Protein AF-A0A2T2UGH1-F1 (afdb_monomer_lite)

Foldseek 3Di:
DDDDPPPDDPPDPDPDPDPDPDPWPKAWDALVLLPDDDDLVSLCVRVSLVVLLVVQVPDPQKAKEKEFQDDPVRVVSSVVVLVSVVVVVQDSQRYYYDYDDDPRIIIITIGHDHHD

Radius of gyration: 22.43 Å; chains: 1; bounding box: 28×70×66 Å

Sequence (116 aa):
MARSRIGALAAALVLALAPAPAAASQWRVDEAAWAQPRSGAAVLGIDAVAEAVTAWSRATGALLVIRYPGGAAGSLRAAELQDWLVALGVPSRRIERVPGGVAGGLGLDVRDGEPL

Structure (mmCIF, N/CA/C/O backbone):
data_AF-A0A2T2UGH1-F1
#
_entry.id   AF-A0A2T2UGH1-F1
#
loop_
_atom_site.group_PDB
_atom_site.id
_atom_site.type_symbol
_atom_site.label_atom_id
_atom_site.label_alt_id
_atom_site.label_comp_id
_atom_site.label_asym_id
_atom_site.label_entity_id
_atom_site.label_seq_id
_atom_site.pdbx_PDB_ins_code
_atom_site.Cartn_x
_atom_site.Cartn_y
_atom_site.Cartn_z
_atom_site.occupancy
_atom_site.B_iso_or_equiv
_atom_site.auth_seq_id
_atom_site.auth_comp_id
_atom_site.auth_asym_id
_atom_site.auth_atom_id
_atom_site.pdbx_PDB_model_num
ATOM 1 N N . MET A 1 1 ? -4.297 53.573 50.564 1.00 47.72 1 MET A N 1
ATOM 2 C CA . MET A 1 1 ? -4.573 53.236 49.151 1.00 47.72 1 MET A CA 1
ATOM 3 C C . MET A 1 1 ? -3.250 53.047 48.420 1.00 47.72 1 MET A C 1
ATOM 5 O O . MET A 1 1 ? -2.534 54.025 48.306 1.00 47.72 1 MET A O 1
ATOM 9 N N . ALA A 1 2 ? -2.923 51.836 47.961 1.00 43.84 2 ALA A N 1
ATOM 10 C CA . ALA A 1 2 ? -2.063 51.561 46.795 1.00 43.84 2 ALA A CA 1
ATOM 11 C C . ALA A 1 2 ? -1.997 50.036 46.609 1.00 43.84 2 ALA A C 1
ATOM 13 O O . ALA A 1 2 ? -1.612 49.306 47.514 1.00 43.84 2 ALA A O 1
ATOM 14 N N . ARG A 1 3 ? -2.507 49.581 45.467 1.00 49.69 3 ARG A N 1
ATOM 15 C CA . ARG A 1 3 ? -2.947 48.218 45.153 1.00 49.69 3 ARG A CA 1
ATOM 16 C C . ARG A 1 3 ? -1.785 47.265 44.845 1.00 49.69 3 ARG A C 1
ATOM 18 O O . ARG A 1 3 ? -0.826 47.646 44.178 1.00 49.69 3 ARG A O 1
ATOM 25 N N . SER A 1 4 ? -1.945 46.017 45.283 1.00 49.06 4 SER A N 1
ATOM 26 C CA . SER A 1 4 ? -1.106 44.852 44.997 1.00 49.06 4 SER A CA 1
ATOM 27 C C . SER A 1 4 ? -0.790 44.698 43.506 1.00 49.06 4 SER A C 1
ATOM 29 O O . SER A 1 4 ? -1.695 44.654 42.676 1.00 49.06 4 SER A O 1
ATOM 31 N N . ARG A 1 5 ? 0.497 44.552 43.169 1.00 58.91 5 ARG A N 1
ATOM 32 C CA . ARG A 1 5 ? 0.978 44.138 41.841 1.00 58.91 5 ARG A CA 1
ATOM 33 C C . ARG A 1 5 ? 1.229 42.628 41.842 1.00 58.91 5 ARG A C 1
ATOM 35 O O . ARG A 1 5 ? 2.363 42.181 41.753 1.00 58.91 5 ARG A O 1
ATOM 42 N N . ILE A 1 6 ? 0.166 41.846 42.006 1.00 55.78 6 ILE A N 1
ATOM 43 C CA . ILE A 1 6 ? 0.191 40.390 41.818 1.00 55.78 6 ILE A CA 1
ATOM 44 C C . ILE A 1 6 ? -0.760 40.113 40.661 1.00 55.78 6 ILE A C 1
ATOM 46 O O . ILE A 1 6 ? -1.967 40.039 40.848 1.00 55.78 6 ILE A O 1
ATOM 50 N N . GLY A 1 7 ? -0.235 40.077 39.441 1.00 50.03 7 GLY A N 1
ATOM 51 C CA . GLY A 1 7 ? -1.083 39.904 38.265 1.00 50.03 7 GLY A CA 1
ATOM 52 C C . GLY A 1 7 ? -0.328 40.074 36.961 1.00 50.03 7 GLY A C 1
ATOM 53 O O . GLY A 1 7 ? -0.723 40.893 36.145 1.00 50.03 7 GLY A O 1
ATOM 54 N N . ALA A 1 8 ? 0.791 39.371 36.778 1.00 48.78 8 ALA A N 1
ATOM 55 C CA . ALA A 1 8 ? 1.467 39.359 35.477 1.00 48.78 8 ALA A CA 1
ATOM 56 C C . ALA A 1 8 ? 2.314 38.100 35.211 1.00 48.78 8 ALA A C 1
ATOM 58 O O . ALA A 1 8 ? 3.234 38.160 34.407 1.00 48.78 8 ALA A O 1
ATOM 59 N N . LEU A 1 9 ? 2.049 36.964 35.873 1.00 47.94 9 LEU A N 1
ATOM 60 C CA . LEU A 1 9 ? 2.866 35.746 35.691 1.00 47.94 9 LEU A CA 1
ATOM 61 C C . LEU A 1 9 ? 2.077 34.463 35.387 1.00 47.94 9 LEU A C 1
ATOM 63 O O . LEU A 1 9 ? 2.678 33.404 35.280 1.00 47.94 9 LEU A O 1
ATOM 67 N N . ALA A 1 10 ? 0.757 34.536 35.193 1.00 47.25 10 ALA A N 1
ATOM 68 C CA . ALA A 1 10 ? -0.076 33.344 34.979 1.00 47.25 10 ALA A CA 1
ATOM 69 C C . ALA A 1 10 ? -0.609 33.168 33.541 1.00 47.25 10 ALA A C 1
ATOM 71 O O . ALA A 1 10 ? -1.412 32.275 33.304 1.00 47.25 10 ALA A O 1
ATOM 72 N N . ALA A 1 11 ? -0.196 34.000 32.578 1.00 47.34 11 ALA A N 1
ATOM 73 C CA . ALA A 1 11 ? -0.834 34.054 31.253 1.00 47.34 11 ALA A CA 1
ATOM 74 C C . ALA A 1 11 ? 0.060 33.623 30.072 1.00 47.34 11 ALA A C 1
ATOM 76 O O . ALA A 1 11 ? -0.271 33.927 28.931 1.00 47.34 11 ALA A O 1
ATOM 77 N N . ALA A 1 12 ? 1.184 32.937 30.311 1.00 49.19 12 ALA A N 1
ATOM 78 C CA . ALA A 1 12 ? 2.148 32.614 29.246 1.00 49.19 12 ALA A CA 1
ATOM 79 C C . ALA A 1 12 ? 2.454 31.114 29.055 1.00 49.19 12 ALA A C 1
ATOM 81 O O . ALA A 1 12 ? 3.370 30.787 28.309 1.00 49.19 12 ALA A O 1
ATOM 82 N N . LEU A 1 13 ? 1.713 30.193 29.685 1.00 53.34 13 LEU A N 1
ATOM 83 C CA . LEU A 1 13 ? 2.029 28.755 29.624 1.00 53.34 13 LEU A CA 1
ATOM 84 C C . LEU A 1 13 ? 0.827 27.871 29.257 1.00 53.34 13 LEU A C 1
ATOM 86 O O . LEU A 1 13 ? 0.552 26.881 29.924 1.00 53.34 13 LEU A O 1
ATOM 90 N N . VAL A 1 14 ? 0.079 28.235 28.211 1.00 57.19 14 VAL A N 1
ATOM 91 C CA . VAL A 1 14 ? -0.985 27.365 27.651 1.00 57.19 14 VAL A CA 1
ATOM 92 C C . VAL A 1 14 ? -0.861 27.206 26.126 1.00 57.19 14 VAL A C 1
ATOM 94 O O . VAL A 1 14 ? -1.722 26.618 25.482 1.00 57.19 14 VAL A O 1
ATOM 97 N N . LEU A 1 15 ? 0.225 27.678 25.505 1.00 57.62 15 LEU A N 1
ATOM 98 C CA . LEU A 1 15 ? 0.387 27.556 24.057 1.00 57.62 15 LEU A CA 1
ATOM 99 C C . LEU A 1 15 ? 1.262 26.353 23.684 1.00 57.62 15 LEU A C 1
ATOM 101 O O . LEU A 1 15 ? 2.426 26.292 24.066 1.00 57.62 15 LEU A O 1
ATOM 105 N N . ALA A 1 16 ? 0.679 25.476 22.863 1.00 57.06 16 ALA A N 1
ATOM 106 C CA . ALA A 1 16 ? 1.301 24.389 22.101 1.00 57.06 16 ALA A CA 1
ATOM 107 C C . ALA A 1 16 ? 1.407 23.008 22.774 1.00 57.06 16 ALA A C 1
ATOM 109 O O . ALA A 1 16 ? 2.477 22.410 22.824 1.00 57.06 16 ALA A O 1
ATOM 110 N N . LEU A 1 17 ? 0.263 22.419 23.136 1.00 58.53 17 LEU A N 1
ATOM 111 C CA . LEU A 1 17 ? 0.103 20.968 22.981 1.00 58.53 17 LEU A CA 1
ATOM 112 C C . LEU A 1 17 ? -0.635 20.693 21.661 1.00 58.53 17 LEU A C 1
ATOM 114 O O . LEU A 1 17 ? -1.794 20.290 21.648 1.00 58.53 17 LEU A O 1
ATOM 118 N N . ALA A 1 18 ? 0.012 21.007 20.535 1.00 64.81 18 ALA A N 1
ATOM 119 C CA . ALA A 1 18 ? -0.479 20.559 19.236 1.00 64.81 18 ALA A CA 1
ATOM 120 C C . ALA A 1 18 ? -0.203 19.049 19.125 1.00 64.81 18 ALA A C 1
ATOM 122 O O . ALA A 1 18 ? 0.932 18.638 19.385 1.00 64.81 18 ALA A O 1
ATOM 123 N N . PRO A 1 19 ? -1.194 18.210 18.774 1.00 58.25 19 PRO A N 1
ATOM 124 C CA . PRO A 1 19 ? -0.934 16.803 18.517 1.00 58.25 19 PRO A CA 1
ATOM 125 C C . PRO A 1 19 ? 0.068 16.704 17.365 1.00 58.25 19 PRO A C 1
ATOM 127 O O . PRO A 1 19 ? -0.150 17.267 16.290 1.00 58.25 19 PRO A O 1
ATOM 130 N N . ALA A 1 20 ? 1.191 16.024 17.603 1.00 62.41 20 ALA A N 1
ATOM 131 C CA . ALA A 1 20 ? 2.121 15.689 16.537 1.00 62.41 20 ALA A CA 1
ATOM 132 C C . ALA A 1 20 ? 1.358 14.874 15.478 1.00 62.41 20 ALA A C 1
ATOM 134 O O . ALA A 1 20 ? 0.570 14.001 15.859 1.00 62.41 20 ALA A O 1
ATOM 135 N N . PRO A 1 21 ? 1.547 15.139 14.171 1.00 58.84 21 PRO A N 1
ATOM 136 C CA . PRO A 1 21 ? 0.955 14.293 13.149 1.00 58.84 21 PRO A CA 1
ATOM 137 C C . PRO A 1 21 ? 1.428 12.865 13.411 1.00 58.84 21 PRO A C 1
ATOM 139 O O . PRO A 1 21 ? 2.633 12.623 13.519 1.00 58.84 21 PRO A O 1
ATOM 142 N N . ALA A 1 22 ? 0.481 11.939 13.575 1.00 61.94 22 ALA A N 1
ATOM 143 C CA . ALA A 1 22 ? 0.794 10.526 13.691 1.00 61.94 22 ALA A CA 1
ATOM 144 C C . ALA A 1 22 ? 1.671 10.162 12.493 1.00 61.94 22 ALA A C 1
ATOM 146 O O . ALA A 1 22 ? 1.272 10.363 11.343 1.00 61.94 22 ALA A O 1
ATOM 147 N N . ALA A 1 23 ? 2.900 9.727 12.768 1.00 58.50 23 ALA A N 1
ATOM 148 C CA . ALA A 1 23 ? 3.832 9.324 11.736 1.00 58.50 23 ALA A CA 1
ATOM 149 C C . ALA A 1 23 ? 3.197 8.149 10.988 1.00 58.50 23 ALA A C 1
ATOM 151 O O . ALA A 1 23 ? 3.168 7.026 11.492 1.00 58.50 23 ALA A O 1
ATOM 152 N N . ALA A 1 24 ? 2.629 8.433 9.815 1.00 60.41 24 ALA A N 1
ATOM 153 C CA . ALA A 1 24 ? 2.141 7.404 8.919 1.00 60.41 24 ALA A CA 1
ATOM 154 C C . ALA A 1 24 ? 3.320 6.472 8.650 1.00 60.41 24 ALA A C 1
ATOM 156 O O . ALA A 1 24 ? 4.376 6.909 8.188 1.00 60.41 24 ALA A O 1
ATOM 157 N N . SER A 1 25 ? 3.174 5.211 9.042 1.00 64.50 25 SER A N 1
ATOM 158 C CA . SER A 1 25 ? 4.180 4.197 8.770 1.00 64.50 25 SER A CA 1
ATOM 159 C C . SER A 1 25 ? 4.236 4.025 7.255 1.00 64.50 25 SER A C 1
ATOM 161 O O . SER A 1 25 ? 3.249 3.622 6.649 1.00 64.50 25 SER A O 1
ATOM 163 N N . GLN A 1 26 ? 5.351 4.433 6.651 1.00 73.31 26 GLN A N 1
ATOM 164 C CA . GLN A 1 26 ? 5.539 4.407 5.205 1.00 73.31 26 GLN A CA 1
ATOM 165 C C . GLN A 1 26 ? 6.397 3.206 4.838 1.00 73.31 26 GLN A C 1
ATOM 167 O O . GLN A 1 26 ? 7.603 3.196 5.091 1.00 73.31 26 GLN A O 1
ATOM 172 N N . TRP A 1 27 ? 5.777 2.219 4.200 1.00 84.75 27 TRP A N 1
ATOM 173 C CA . TRP A 1 27 ? 6.480 1.056 3.669 1.00 84.75 27 TRP A CA 1
ATOM 174 C C . TRP A 1 27 ? 6.637 1.161 2.152 1.00 84.75 27 TRP A C 1
ATOM 176 O O . TRP A 1 27 ? 5.747 1.662 1.458 1.00 84.75 27 TRP A O 1
ATOM 186 N N . ARG A 1 28 ? 7.775 0.690 1.627 1.00 83.81 28 ARG A N 1
ATOM 187 C CA . ARG A 1 28 ? 8.129 0.755 0.200 1.00 83.81 28 ARG A CA 1
ATOM 188 C C . ARG A 1 28 ? 8.310 -0.646 -0.376 1.00 83.81 28 ARG A C 1
ATOM 190 O O . ARG A 1 28 ? 9.003 -1.468 0.211 1.00 83.81 28 ARG A O 1
ATOM 197 N N . VAL A 1 29 ? 7.741 -0.870 -1.560 1.00 75.94 29 VAL A N 1
ATOM 198 C CA . VAL A 1 29 ? 8.018 -2.047 -2.395 1.00 75.94 29 VAL A CA 1
ATOM 199 C C . VAL A 1 29 ? 8.869 -1.631 -3.592 1.00 75.94 29 VAL A C 1
ATOM 201 O O . VAL A 1 29 ? 8.445 -0.786 -4.387 1.00 75.94 29 VAL A O 1
ATOM 204 N N . ASP A 1 30 ? 10.053 -2.230 -3.717 1.00 80.56 30 ASP A N 1
ATOM 205 C CA . ASP A 1 30 ? 10.999 -1.943 -4.797 1.00 80.56 30 ASP A CA 1
ATOM 206 C C . ASP A 1 30 ? 10.614 -2.622 -6.122 1.00 80.56 30 ASP A C 1
ATOM 208 O O . ASP A 1 30 ? 10.033 -3.709 -6.158 1.00 80.56 30 ASP A O 1
ATOM 212 N N . GLU A 1 31 ? 11.000 -2.006 -7.240 1.00 70.25 31 GLU A N 1
ATOM 213 C CA . GLU A 1 31 ? 10.673 -2.469 -8.597 1.00 70.25 31 GLU A CA 1
ATOM 214 C C . GLU A 1 31 ? 11.214 -3.870 -8.914 1.00 70.25 31 GLU A C 1
ATOM 216 O O . GLU A 1 31 ? 10.524 -4.681 -9.532 1.00 70.25 31 GLU A O 1
ATOM 221 N N . ALA A 1 32 ? 12.420 -4.187 -8.442 1.00 69.69 32 ALA A N 1
ATOM 222 C CA . ALA A 1 32 ? 13.021 -5.506 -8.628 1.00 69.69 32 ALA A CA 1
ATOM 223 C C . ALA A 1 32 ? 12.270 -6.602 -7.852 1.00 69.69 32 ALA A C 1
ATOM 225 O O . ALA A 1 32 ? 12.091 -7.705 -8.370 1.00 69.69 32 ALA A O 1
ATOM 226 N N . ALA A 1 33 ? 11.791 -6.287 -6.643 1.00 64.75 33 ALA A N 1
ATOM 227 C CA . ALA A 1 33 ? 10.952 -7.191 -5.857 1.00 64.75 33 ALA A CA 1
ATOM 228 C C . ALA A 1 33 ? 9.586 -7.392 -6.531 1.00 64.75 33 ALA A C 1
ATOM 230 O O . ALA A 1 33 ? 9.048 -8.497 -6.553 1.00 64.75 33 ALA A O 1
ATOM 231 N N . TRP A 1 34 ? 9.057 -6.337 -7.155 1.00 66.31 34 TRP A N 1
ATOM 232 C CA . TRP A 1 34 ? 7.822 -6.413 -7.920 1.00 66.31 34 TRP A CA 1
ATOM 233 C C . TRP A 1 34 ? 7.961 -7.277 -9.181 1.00 66.31 34 TRP A C 1
ATOM 235 O O . TRP A 1 34 ? 7.063 -8.044 -9.486 1.00 66.31 34 TRP A O 1
ATOM 245 N N . ALA A 1 35 ? 9.063 -7.235 -9.926 1.00 67.00 35 ALA A N 1
ATOM 246 C CA . ALA A 1 35 ? 9.167 -7.877 -11.246 1.00 67.00 35 ALA A CA 1
ATOM 247 C C . ALA A 1 35 ? 9.117 -9.429 -11.275 1.00 67.00 35 ALA A C 1
ATOM 249 O O . ALA A 1 35 ? 9.155 -10.012 -12.359 1.00 67.00 35 ALA A O 1
ATOM 250 N N . GLN A 1 36 ? 9.025 -10.119 -10.132 1.00 61.75 36 GLN A N 1
ATOM 251 C CA . GLN A 1 36 ? 9.036 -11.588 -10.077 1.00 61.75 36 GLN A CA 1
ATOM 252 C C . GLN A 1 36 ? 7.651 -12.233 -10.314 1.00 61.75 36 GLN A C 1
ATOM 254 O O . GLN A 1 36 ? 6.627 -11.593 -10.055 1.00 61.75 36 GLN A O 1
ATOM 259 N N . PRO 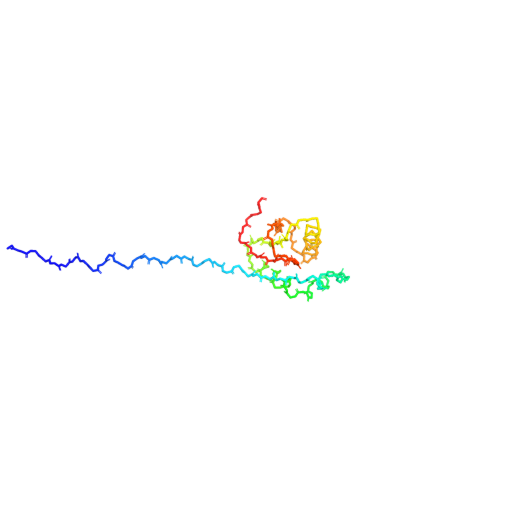A 1 37 ? 7.582 -13.503 -10.778 1.00 49.12 37 PRO A N 1
ATOM 260 C CA . PRO A 1 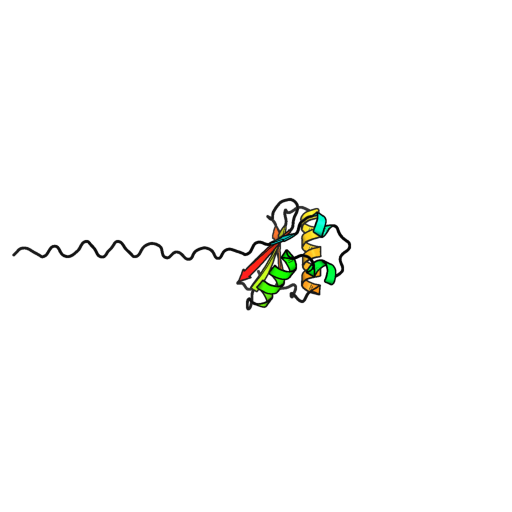37 ? 6.334 -14.267 -10.862 1.00 49.12 37 PRO A CA 1
ATOM 261 C C . PRO A 1 37 ? 5.711 -14.437 -9.469 1.00 49.12 37 PRO A C 1
ATOM 263 O O . PRO A 1 37 ? 6.318 -15.028 -8.577 1.00 49.12 37 PRO A O 1
ATOM 266 N N . ARG A 1 38 ? 4.505 -13.902 -9.262 1.00 62.97 38 ARG A N 1
ATOM 267 C CA . ARG A 1 38 ? 3.866 -13.802 -7.942 1.00 62.97 38 ARG A CA 1
ATOM 268 C C . ARG A 1 38 ? 2.778 -14.865 -7.768 1.00 62.97 38 ARG A C 1
ATOM 270 O O . ARG A 1 38 ? 1.826 -14.921 -8.538 1.00 62.97 38 ARG A O 1
ATOM 277 N N . SER A 1 39 ? 2.909 -15.696 -6.736 1.00 62.59 39 SER A N 1
ATOM 278 C CA . SER A 1 39 ? 1.770 -16.317 -6.047 1.00 62.59 39 SER A CA 1
ATOM 279 C C . SER A 1 39 ? 1.412 -15.447 -4.834 1.00 62.59 39 SER A C 1
ATOM 281 O O . SER A 1 39 ? 2.247 -14.660 -4.386 1.00 62.59 39 SER A O 1
ATOM 283 N N . GLY A 1 40 ? 0.217 -15.593 -4.250 1.00 56.88 40 GLY A N 1
ATOM 284 C CA . GLY A 1 40 ? -0.147 -14.827 -3.043 1.00 56.88 40 GLY A CA 1
ATOM 285 C C . GLY A 1 40 ? 0.86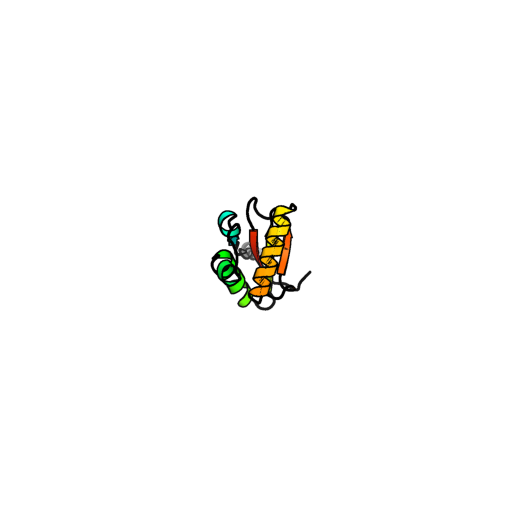4 -14.994 -1.895 1.00 56.88 40 GLY A C 1
ATOM 286 O O . GLY A 1 40 ? 1.157 -14.041 -1.179 1.00 56.88 40 GLY A O 1
ATOM 287 N N . ALA A 1 41 ? 1.488 -16.174 -1.791 1.00 58.25 41 ALA A N 1
ATOM 288 C CA . ALA A 1 41 ? 2.557 -16.453 -0.832 1.00 58.25 41 ALA A CA 1
ATOM 289 C C . ALA A 1 41 ? 3.853 -15.669 -1.119 1.00 58.25 41 ALA A C 1
ATOM 291 O O . ALA A 1 41 ? 4.517 -15.230 -0.186 1.00 58.25 41 ALA A O 1
ATOM 292 N N . ALA A 1 42 ? 4.200 -15.450 -2.392 1.00 65.06 42 ALA A N 1
ATOM 293 C CA . ALA A 1 42 ? 5.373 -14.660 -2.768 1.00 65.06 42 ALA A CA 1
ATOM 294 C C . ALA A 1 42 ? 5.204 -13.169 -2.423 1.00 65.06 42 ALA A C 1
ATOM 296 O O . ALA A 1 42 ? 6.176 -12.501 -2.088 1.00 65.06 42 ALA A O 1
ATOM 297 N N . VAL A 1 43 ? 3.969 -12.656 -2.456 1.00 64.75 43 VAL A N 1
ATOM 298 C CA . VAL A 1 43 ? 3.670 -11.250 -2.133 1.00 64.75 43 VAL A CA 1
ATOM 299 C C . VAL A 1 43 ? 3.712 -10.980 -0.626 1.00 64.75 43 VAL A C 1
ATOM 301 O O . VAL A 1 43 ? 4.162 -9.912 -0.224 1.00 64.75 43 VAL A O 1
ATOM 304 N N . LEU A 1 44 ? 3.336 -11.951 0.218 1.00 61.44 44 LEU A N 1
ATOM 305 C CA . LEU A 1 44 ? 3.567 -11.863 1.670 1.00 61.44 44 LEU A CA 1
ATOM 306 C C . LEU A 1 44 ? 5.050 -11.865 2.049 1.00 61.44 44 LEU A C 1
ATOM 308 O O . LEU A 1 44 ? 5.396 -11.361 3.110 1.00 61.44 44 LEU A O 1
ATOM 312 N N . GLY A 1 45 ? 5.918 -12.415 1.197 1.00 69.88 45 GLY A N 1
ATOM 313 C CA . GLY A 1 45 ? 7.369 -12.372 1.393 1.00 69.88 45 GLY A CA 1
ATOM 314 C C . GLY A 1 45 ? 7.981 -10.980 1.208 1.00 69.88 45 GLY A C 1
ATOM 315 O O . GLY A 1 45 ? 9.183 -10.822 1.386 1.00 69.88 45 GLY A O 1
ATOM 316 N N . ILE A 1 46 ? 7.181 -9.978 0.831 1.00 83.56 46 ILE A N 1
ATOM 317 C CA . ILE A 1 46 ? 7.598 -8.581 0.771 1.00 83.56 46 ILE A CA 1
ATOM 318 C C . ILE A 1 46 ? 7.307 -7.948 2.136 1.00 83.56 46 ILE A C 1
ATOM 320 O O . ILE A 1 46 ? 6.142 -7.710 2.461 1.00 83.56 46 ILE A O 1
ATOM 324 N N . ASP A 1 47 ? 8.353 -7.626 2.903 1.00 87.12 47 ASP A N 1
ATOM 325 C CA . ASP A 1 47 ? 8.247 -7.104 4.279 1.00 87.12 47 ASP A CA 1
ATOM 326 C C . ASP A 1 47 ? 7.259 -5.932 4.394 1.00 87.12 47 ASP A C 1
ATOM 328 O O . ASP A 1 47 ? 6.369 -5.929 5.243 1.00 87.12 47 ASP A O 1
ATOM 332 N N . ALA A 1 48 ? 7.324 -4.989 3.450 1.00 88.12 48 ALA A N 1
ATOM 333 C CA . ALA A 1 48 ? 6.417 -3.845 3.376 1.00 88.12 48 ALA A CA 1
ATOM 334 C C . ALA A 1 48 ? 4.927 -4.232 3.310 1.00 88.12 48 ALA A C 1
ATOM 336 O O . ALA A 1 48 ? 4.080 -3.553 3.891 1.00 88.12 48 ALA A O 1
ATOM 337 N N . VAL A 1 49 ? 4.593 -5.315 2.604 1.00 91.00 49 VAL A N 1
ATOM 338 C CA . VAL A 1 49 ? 3.213 -5.805 2.487 1.00 91.00 49 VAL A CA 1
ATOM 339 C C . VAL A 1 49 ? 2.786 -6.483 3.785 1.00 91.00 49 VAL A C 1
ATOM 341 O O . VAL A 1 49 ? 1.698 -6.202 4.289 1.00 91.00 49 VAL A O 1
ATOM 344 N N . ALA A 1 50 ? 3.637 -7.345 4.346 1.00 90.19 50 ALA A N 1
ATOM 345 C CA . ALA A 1 50 ? 3.346 -8.052 5.591 1.00 90.19 50 ALA A CA 1
ATOM 346 C C . ALA A 1 50 ? 3.128 -7.081 6.764 1.00 90.19 50 ALA A C 1
ATOM 348 O O . ALA A 1 50 ? 2.174 -7.235 7.536 1.00 90.19 50 ALA A O 1
ATOM 349 N N . GLU A 1 51 ? 3.968 -6.050 6.872 1.00 93.12 51 GLU A N 1
ATOM 350 C CA . GLU A 1 51 ? 3.856 -5.019 7.902 1.00 93.12 51 GLU A CA 1
ATOM 351 C C . GLU A 1 51 ? 2.581 -4.184 7.738 1.00 93.12 51 GLU A C 1
ATOM 353 O O . GLU A 1 51 ? 1.842 -4.012 8.711 1.00 93.12 51 GLU A O 1
ATOM 358 N N . ALA A 1 52 ? 2.253 -3.750 6.515 1.00 94.06 52 ALA A N 1
ATOM 359 C CA . ALA A 1 52 ? 1.036 -2.987 6.242 1.00 94.06 52 ALA A CA 1
ATOM 360 C C . ALA A 1 52 ? -0.245 -3.786 6.538 1.00 94.06 52 ALA A C 1
ATOM 362 O O . ALA A 1 52 ? -1.165 -3.266 7.172 1.00 94.06 52 ALA A O 1
ATOM 363 N N . VAL A 1 53 ? -0.306 -5.062 6.136 1.00 93.62 53 VAL A N 1
ATOM 364 C CA . VAL A 1 53 ? -1.447 -5.949 6.428 1.00 93.62 53 VAL A CA 1
ATOM 365 C C . VAL A 1 53 ? -1.574 -6.184 7.933 1.00 93.62 53 VAL A C 1
ATOM 367 O O . VAL A 1 53 ? -2.676 -6.112 8.481 1.00 93.62 53 VAL A O 1
ATOM 370 N N . THR A 1 54 ? -0.455 -6.406 8.627 1.00 94.38 54 THR A N 1
ATOM 371 C CA . THR A 1 54 ? -0.450 -6.579 10.084 1.00 94.38 54 THR A CA 1
ATOM 372 C C . THR A 1 54 ? -0.940 -5.316 10.791 1.00 94.38 54 THR A C 1
ATOM 374 O O . THR A 1 54 ? -1.799 -5.405 11.670 1.00 94.38 54 THR A O 1
ATOM 377 N N . ALA A 1 55 ? -0.442 -4.142 10.400 1.00 94.38 55 ALA A N 1
ATOM 378 C CA . ALA A 1 55 ? -0.868 -2.860 10.951 1.00 94.38 55 ALA A CA 1
ATOM 379 C C . ALA A 1 55 ? -2.363 -2.604 10.708 1.00 94.38 55 ALA A C 1
ATOM 381 O O . ALA A 1 55 ? -3.088 -2.284 11.649 1.00 94.38 55 ALA A O 1
ATOM 382 N N . TRP A 1 56 ? -2.841 -2.832 9.481 1.00 95.38 56 TRP A N 1
ATOM 383 C CA . TRP A 1 56 ? -4.253 -2.702 9.125 1.00 95.38 56 TRP A CA 1
ATOM 384 C C . TRP A 1 56 ? -5.137 -3.649 9.947 1.00 95.38 56 TRP A C 1
ATOM 386 O O . TRP A 1 56 ? -6.150 -3.220 10.488 1.00 95.38 56 TRP A O 1
ATOM 396 N N . SER A 1 57 ? -4.726 -4.910 10.126 1.00 93.81 57 SER A N 1
ATOM 397 C CA . SER A 1 57 ? -5.508 -5.909 10.873 1.00 93.81 57 SER A CA 1
ATOM 398 C C . SER A 1 57 ? -5.699 -5.568 12.359 1.00 93.81 57 SER A C 1
ATOM 400 O O . SER A 1 57 ? -6.679 -5.987 12.971 1.00 93.81 57 SER A O 1
ATOM 402 N N . ARG A 1 58 ? -4.775 -4.794 12.945 1.00 94.31 58 ARG A N 1
ATOM 403 C CA . ARG A 1 58 ? -4.839 -4.328 14.340 1.00 94.31 58 ARG A CA 1
ATOM 404 C C . ARG A 1 58 ? -5.668 -3.054 14.508 1.00 94.31 58 ARG A C 1
ATOM 406 O O . ARG A 1 58 ? -6.117 -2.773 15.618 1.00 94.31 58 ARG A O 1
ATOM 413 N N . ALA A 1 59 ? -5.862 -2.285 13.440 1.00 90.81 59 ALA A N 1
ATOM 414 C CA . ALA A 1 59 ? -6.588 -1.025 13.464 1.00 90.81 59 ALA A CA 1
ATOM 415 C C . ALA A 1 59 ? -8.071 -1.250 13.121 1.00 90.81 59 ALA A C 1
ATOM 417 O O . ALA A 1 59 ? -8.434 -1.646 12.012 1.00 90.81 59 ALA A O 1
ATOM 418 N N . THR A 1 60 ? -8.960 -1.000 14.086 1.00 87.94 60 THR A N 1
ATOM 419 C CA . THR A 1 60 ? -10.402 -1.198 13.877 1.00 87.94 60 THR A CA 1
ATOM 420 C C . THR A 1 60 ? -10.938 -0.149 12.911 1.00 87.94 60 THR A C 1
ATOM 422 O O . THR A 1 60 ? -10.869 1.043 13.188 1.00 87.94 60 THR A O 1
ATOM 425 N N . GLY A 1 61 ? -11.507 -0.595 11.791 1.00 88.06 61 GLY A N 1
ATOM 426 C CA . GLY A 1 61 ? -12.123 0.306 10.820 1.00 88.06 61 GLY A CA 1
ATOM 427 C C . GLY A 1 61 ? -11.125 1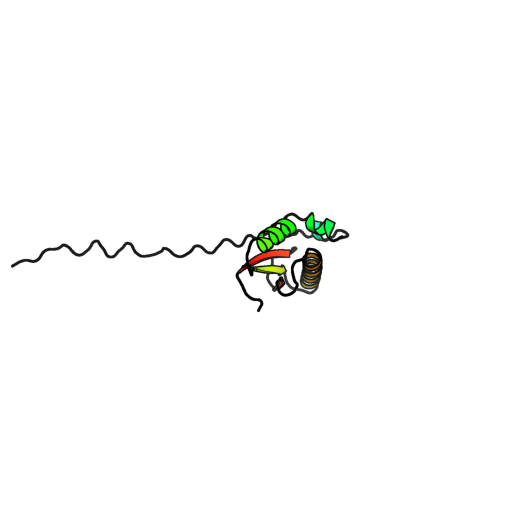.113 9.987 1.00 88.06 61 GLY A C 1
ATOM 428 O O . GLY A 1 61 ? -11.506 2.149 9.457 1.00 88.06 61 GLY A O 1
ATOM 429 N N . ALA A 1 62 ? -9.882 0.654 9.835 1.00 93.25 62 ALA A N 1
ATOM 430 C CA . ALA A 1 62 ? -8.891 1.335 9.010 1.00 93.25 62 ALA A CA 1
ATOM 431 C C . ALA A 1 62 ? -9.028 1.040 7.504 1.00 93.25 62 ALA A C 1
ATOM 433 O O . ALA A 1 62 ? -9.596 0.022 7.082 1.00 93.25 62 ALA A O 1
ATOM 434 N N . LEU A 1 63 ? -8.452 1.930 6.697 1.00 95.38 63 LEU A N 1
ATOM 435 C CA . LEU A 1 63 ? -8.210 1.775 5.264 1.00 95.38 63 LEU A CA 1
ATOM 436 C C . LEU A 1 63 ? -6.728 1.500 5.012 1.00 95.38 63 LEU A C 1
ATOM 438 O O . LEU A 1 63 ? -5.858 2.096 5.648 1.00 95.38 63 LEU A O 1
ATOM 442 N N . LEU A 1 64 ? -6.449 0.631 4.046 1.00 96.19 64 LEU A N 1
ATOM 443 C CA . LEU A 1 64 ? -5.113 0.386 3.520 1.00 96.19 64 LEU A CA 1
ATOM 444 C C . LEU A 1 64 ? -4.963 1.152 2.202 1.00 96.19 64 LEU A C 1
ATOM 446 O O . LEU A 1 64 ? -5.730 0.955 1.261 1.00 96.19 64 LEU A O 1
ATOM 450 N N . VAL A 1 65 ? -3.988 2.052 2.130 1.00 96.44 65 VAL A N 1
ATOM 451 C CA . VAL A 1 65 ? -3.820 2.965 0.997 1.00 96.44 65 VAL A CA 1
ATOM 452 C C . VAL A 1 65 ? -2.587 2.598 0.186 1.00 96.44 65 VAL A C 1
ATOM 454 O O . VAL A 1 65 ? -1.487 2.516 0.724 1.00 96.44 65 VAL A O 1
ATOM 457 N N . ILE A 1 66 ? -2.767 2.440 -1.124 1.00 95.75 66 ILE A N 1
ATOM 458 C CA . ILE A 1 66 ? -1.712 2.198 -2.109 1.00 95.75 66 ILE A CA 1
ATOM 459 C C . ILE A 1 66 ? -1.405 3.513 -2.828 1.00 95.75 66 ILE A C 1
ATOM 461 O O . ILE A 1 66 ? -2.224 4.018 -3.603 1.00 95.75 66 ILE A O 1
ATOM 465 N N . ARG A 1 67 ? -0.207 4.062 -2.621 1.00 95.56 67 ARG A N 1
ATOM 466 C CA . ARG A 1 67 ? 0.282 5.234 -3.360 1.00 95.56 67 ARG A CA 1
ATOM 467 C C . ARG A 1 67 ? 1.155 4.828 -4.531 1.00 95.56 67 ARG A C 1
ATOM 469 O O . ARG A 1 67 ? 2.078 4.035 -4.368 1.00 95.56 67 ARG A O 1
ATOM 476 N N . TYR A 1 68 ? 0.917 5.428 -5.693 1.00 94.44 68 TYR A N 1
ATOM 477 C CA . TYR A 1 68 ? 1.653 5.108 -6.918 1.00 94.44 68 TYR A CA 1
ATOM 478 C C . TYR A 1 68 ? 2.073 6.372 -7.690 1.00 94.44 68 TYR A C 1
ATOM 480 O O . TYR A 1 68 ? 1.390 7.397 -7.603 1.00 94.44 68 TYR A O 1
ATOM 488 N N . PRO A 1 69 ? 3.173 6.339 -8.467 1.00 88.69 69 PRO A N 1
ATOM 489 C CA . PRO A 1 69 ? 3.732 7.507 -9.168 1.00 88.69 69 PRO A CA 1
ATOM 490 C C . PRO A 1 69 ? 2.875 8.048 -10.332 1.00 88.69 69 PRO A C 1
ATOM 492 O O . PRO A 1 69 ? 3.337 8.879 -11.108 1.00 88.69 69 PRO A O 1
ATOM 495 N N . GLY A 1 70 ? 1.622 7.607 -10.474 1.00 88.25 70 GLY A N 1
ATOM 496 C CA . GLY A 1 70 ? 0.780 7.930 -11.626 1.00 88.25 70 GLY A CA 1
ATOM 497 C C . GLY A 1 70 ? 1.178 7.164 -12.895 1.00 88.25 70 GLY A C 1
ATOM 498 O O . GLY A 1 70 ? 1.970 6.220 -12.861 1.00 88.25 70 GLY A O 1
ATOM 499 N N . GLY A 1 71 ? 0.586 7.556 -14.027 1.00 90.88 71 GLY A N 1
ATOM 500 C CA . GLY A 1 71 ? 0.812 6.922 -15.330 1.00 90.88 71 GLY A CA 1
ATOM 501 C C . GLY A 1 71 ? 0.229 5.507 -15.460 1.00 90.88 71 GLY A C 1
ATOM 502 O O . GLY A 1 71 ? -0.189 4.882 -14.482 1.00 90.88 71 GLY A O 1
ATOM 503 N N . ALA A 1 72 ? 0.205 4.986 -16.691 1.00 89.94 72 ALA A N 1
ATOM 504 C CA . ALA A 1 72 ? -0.366 3.669 -16.988 1.00 89.94 72 ALA A CA 1
ATOM 505 C C . ALA A 1 72 ? 0.365 2.539 -16.242 1.00 89.94 72 ALA A C 1
ATOM 507 O O . ALA A 1 72 ? -0.270 1.713 -15.592 1.00 89.94 72 ALA A O 1
ATOM 508 N N . ALA A 1 73 ? 1.702 2.558 -16.260 1.00 87.19 73 ALA A N 1
ATOM 509 C CA . ALA A 1 73 ? 2.518 1.555 -15.579 1.00 87.19 73 ALA A CA 1
ATOM 510 C C . ALA A 1 73 ? 2.356 1.596 -14.049 1.00 87.19 73 ALA A C 1
ATOM 512 O O . ALA A 1 73 ? 2.297 0.552 -13.406 1.00 87.19 73 ALA A O 1
ATOM 513 N N . GLY A 1 74 ? 2.270 2.784 -13.438 1.00 89.44 74 GLY A N 1
ATOM 514 C CA . GLY A 1 74 ? 2.022 2.903 -11.997 1.00 89.44 74 GLY A CA 1
ATOM 515 C C . GLY A 1 74 ? 0.624 2.418 -11.610 1.00 89.44 74 GLY A C 1
ATOM 516 O O . GLY A 1 74 ? 0.481 1.681 -10.639 1.00 89.44 74 GLY A O 1
ATOM 517 N N . SER A 1 75 ? -0.390 2.778 -12.403 1.00 92.25 75 S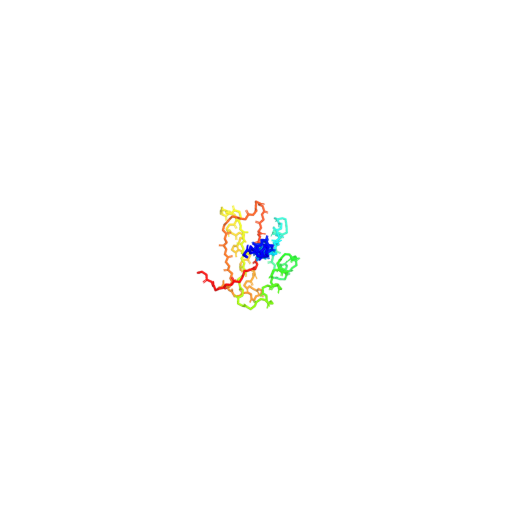ER A N 1
ATOM 518 C CA . SER A 1 75 ? -1.778 2.357 -12.182 1.00 92.25 75 SER A CA 1
ATOM 519 C C . SER A 1 75 ? -1.948 0.838 -12.270 1.00 92.25 75 SER A C 1
ATOM 521 O O . SER A 1 75 ? -2.589 0.248 -11.401 1.00 92.25 75 SER A O 1
ATOM 523 N N . LEU A 1 76 ? -1.330 0.201 -13.274 1.00 91.19 76 LEU A N 1
ATOM 524 C CA . LEU A 1 76 ? -1.361 -1.252 -13.452 1.00 91.19 76 LEU A CA 1
ATOM 525 C C . LEU A 1 76 ? -0.750 -1.974 -12.246 1.00 91.19 76 LEU A C 1
ATOM 527 O O . LEU A 1 76 ? -1.384 -2.848 -11.665 1.00 91.19 76 LEU A O 1
ATOM 531 N N . ARG A 1 77 ? 0.442 -1.550 -11.812 1.00 89.06 77 ARG A N 1
ATOM 532 C CA . ARG A 1 77 ? 1.106 -2.132 -10.636 1.00 89.06 77 ARG A CA 1
ATOM 533 C C . ARG A 1 77 ? 0.295 -1.940 -9.353 1.00 89.06 77 ARG A C 1
ATOM 535 O O . ARG A 1 77 ? 0.210 -2.850 -8.538 1.00 89.06 77 ARG A O 1
ATOM 542 N N . ALA A 1 78 ? -0.331 -0.777 -9.175 1.00 93.88 78 ALA A N 1
ATOM 543 C CA . ALA A 1 78 ? -1.194 -0.530 -8.022 1.00 93.88 78 ALA A CA 1
ATOM 544 C C . ALA A 1 78 ? -2.447 -1.424 -8.027 1.00 93.88 78 ALA A C 1
ATOM 546 O O . ALA A 1 78 ? -2.867 -1.880 -6.966 1.00 93.88 78 ALA A O 1
ATOM 547 N N . ALA A 1 79 ? -3.037 -1.678 -9.200 1.00 94.06 79 ALA A N 1
ATOM 548 C CA . ALA A 1 79 ? -4.172 -2.589 -9.346 1.00 94.06 79 ALA A CA 1
ATOM 549 C C . ALA A 1 79 ? -3.774 -4.040 -9.036 1.00 94.06 79 ALA A C 1
ATOM 551 O O . ALA A 1 79 ? -4.420 -4.691 -8.225 1.00 94.06 79 ALA A O 1
ATOM 552 N N . GLU A 1 80 ? -2.649 -4.501 -9.581 1.00 92.44 80 GLU A N 1
ATOM 553 C CA . GLU A 1 80 ? -2.078 -5.808 -9.248 1.00 92.44 80 GLU A CA 1
ATOM 554 C C . GLU A 1 80 ? -1.844 -5.962 -7.731 1.00 92.44 80 GLU A C 1
ATOM 556 O O . GLU A 1 80 ? -2.173 -6.997 -7.159 1.00 92.44 80 GLU A O 1
ATOM 561 N N . LEU A 1 81 ? -1.305 -4.942 -7.044 1.00 92.62 81 LEU A N 1
ATOM 562 C CA . LEU A 1 81 ? -1.118 -4.994 -5.585 1.00 92.62 81 LEU A CA 1
ATOM 563 C C . LEU A 1 81 ? -2.448 -5.064 -4.835 1.00 92.62 81 LEU A C 1
ATOM 565 O O . LEU A 1 81 ? -2.553 -5.803 -3.859 1.00 92.62 81 LEU A O 1
ATOM 569 N N . GLN A 1 82 ? -3.460 -4.327 -5.289 1.00 95.25 82 GLN A N 1
ATOM 570 C CA . GLN A 1 82 ? -4.804 -4.411 -4.726 1.00 95.25 82 GLN A CA 1
ATOM 571 C C . GLN A 1 82 ? -5.362 -5.836 -4.838 1.00 95.25 82 GLN A C 1
ATOM 573 O O . GLN A 1 82 ? -5.867 -6.354 -3.844 1.00 95.25 82 GLN A O 1
ATOM 578 N N . ASP A 1 83 ? -5.235 -6.487 -5.996 1.00 94.00 83 ASP A N 1
ATOM 579 C CA . ASP A 1 83 ? -5.717 -7.859 -6.197 1.00 94.00 83 ASP A CA 1
ATOM 580 C C . ASP A 1 83 ? -5.020 -8.847 -5.251 1.00 94.00 83 ASP A C 1
ATOM 582 O O . ASP A 1 83 ? -5.665 -9.715 -4.655 1.00 94.00 83 ASP A O 1
ATOM 586 N N . TRP A 1 84 ? -3.715 -8.670 -5.028 1.00 93.44 84 TRP A N 1
ATOM 587 C CA . TRP A 1 84 ? -2.983 -9.473 -4.053 1.00 93.44 84 TRP A CA 1
ATOM 588 C C . TRP A 1 84 ? -3.439 -9.223 -2.618 1.00 93.44 84 TRP A C 1
ATOM 590 O O . TRP A 1 84 ? -3.673 -10.180 -1.888 1.00 93.44 84 TRP A O 1
ATOM 600 N N . LEU A 1 85 ? -3.617 -7.969 -2.205 1.00 93.94 85 LEU A N 1
ATOM 601 C CA . LEU A 1 85 ? -4.121 -7.642 -0.868 1.00 93.94 85 LEU A CA 1
ATOM 602 C C . LEU A 1 85 ? -5.522 -8.221 -0.628 1.00 93.94 85 LEU A C 1
ATOM 604 O O . LEU A 1 85 ? -5.805 -8.709 0.466 1.00 93.94 85 LEU A O 1
ATOM 608 N N . VAL A 1 86 ? -6.368 -8.245 -1.662 1.00 94.19 86 VAL A N 1
ATOM 609 C CA . VAL A 1 86 ? -7.667 -8.927 -1.621 1.00 94.19 86 VAL A CA 1
ATOM 610 C C . VAL A 1 86 ? -7.496 -10.431 -1.421 1.00 94.19 86 VAL A C 1
ATOM 612 O O . VAL A 1 86 ? -8.153 -11.004 -0.552 1.00 94.19 86 VAL A O 1
ATOM 615 N N . ALA A 1 87 ? -6.582 -11.072 -2.153 1.00 89.25 87 ALA A N 1
ATOM 616 C CA . ALA A 1 87 ? -6.266 -12.490 -1.964 1.00 89.25 87 ALA A CA 1
ATOM 617 C C . ALA A 1 87 ? -5.703 -12.802 -0.561 1.00 89.25 87 ALA A C 1
ATOM 619 O O . ALA A 1 87 ? -5.862 -13.918 -0.070 1.00 89.25 87 ALA A O 1
ATOM 620 N N . LEU A 1 88 ? -5.091 -11.815 0.102 1.00 89.19 88 LEU A N 1
ATOM 621 C CA . LEU A 1 88 ? -4.596 -11.891 1.482 1.00 89.19 88 LEU A CA 1
ATOM 622 C C . LEU A 1 88 ? -5.663 -11.581 2.543 1.00 89.19 88 LEU A C 1
ATOM 624 O O . LEU A 1 88 ? -5.368 -11.585 3.737 1.00 89.19 88 LEU A O 1
ATOM 628 N N . GLY A 1 89 ? -6.908 -11.348 2.127 1.00 91.81 89 GLY A N 1
ATOM 629 C CA . GLY A 1 89 ? -8.051 -11.173 3.019 1.00 91.81 89 GLY A CA 1
ATOM 630 C C . GLY A 1 89 ? -8.388 -9.723 3.360 1.00 91.81 89 GLY A C 1
ATOM 631 O O . GLY A 1 89 ? -9.306 -9.498 4.149 1.00 91.81 89 GLY A O 1
ATOM 632 N N . VAL A 1 90 ? -7.716 -8.732 2.763 1.00 94.81 90 VAL A N 1
ATOM 633 C CA . VAL A 1 90 ? -8.097 -7.320 2.908 1.00 94.81 90 VAL A CA 1
ATOM 634 C C . VAL A 1 90 ? -9.316 -7.047 2.014 1.00 94.81 90 VAL A C 1
ATOM 636 O O . VAL A 1 90 ? -9.222 -7.177 0.794 1.00 94.81 90 VAL A O 1
ATOM 639 N N . PRO A 1 91 ? -10.487 -6.659 2.550 1.00 95.44 91 PRO A N 1
ATOM 640 C CA . PRO A 1 91 ? -11.652 -6.392 1.716 1.00 95.44 91 PRO A CA 1
ATOM 641 C C . PRO A 1 91 ? -11.383 -5.241 0.743 1.00 95.44 91 PRO A C 1
ATOM 643 O O . PRO A 1 91 ? -10.912 -4.192 1.165 1.00 95.44 91 PRO A O 1
ATOM 646 N N . SER A 1 92 ? -11.768 -5.378 -0.529 1.00 95.38 92 SER A N 1
ATOM 647 C CA . SER A 1 92 ? -11.530 -4.348 -1.558 1.00 95.38 92 SER A CA 1
ATOM 648 C C . SER A 1 92 ? -12.063 -2.961 -1.178 1.00 95.38 92 SER A C 1
ATOM 650 O O . SER A 1 92 ? -11.393 -1.964 -1.409 1.00 95.38 92 SER A O 1
ATOM 652 N N . ARG A 1 93 ? -13.223 -2.894 -0.510 1.00 95.19 93 ARG A N 1
ATOM 653 C CA . ARG A 1 93 ? -13.813 -1.648 0.029 1.00 95.19 93 ARG A CA 1
ATOM 654 C C . ARG A 1 93 ? -12.968 -0.959 1.110 1.00 95.19 93 ARG A C 1
ATOM 656 O O . ARG A 1 93 ? -13.289 0.146 1.515 1.00 95.19 93 ARG A O 1
ATOM 663 N N . ARG A 1 94 ? -11.964 -1.648 1.653 1.00 96.31 94 ARG A N 1
ATOM 664 C CA . ARG A 1 94 ? -11.013 -1.135 2.646 1.00 96.31 94 ARG A CA 1
ATOM 665 C C . ARG A 1 94 ? -9.660 -0.793 2.013 1.00 96.31 94 ARG A C 1
ATOM 667 O O . ARG A 1 94 ? -8.725 -0.503 2.751 1.00 96.31 94 ARG A O 1
ATOM 674 N N . ILE A 1 95 ? -9.552 -0.828 0.682 1.00 96.56 95 ILE A N 1
ATOM 675 C CA . ILE A 1 95 ? -8.334 -0.501 -0.059 1.00 96.56 95 ILE A CA 1
ATOM 676 C C . ILE A 1 95 ? -8.583 0.735 -0.922 1.00 96.56 95 ILE A C 1
ATOM 678 O O . ILE A 1 95 ? -9.527 0.769 -1.707 1.00 96.56 95 ILE A O 1
ATOM 682 N N . GLU A 1 96 ? -7.703 1.725 -0.822 1.00 96.06 96 GLU A N 1
ATOM 683 C CA . GLU A 1 96 ? -7.749 2.939 -1.640 1.00 96.06 96 GLU A CA 1
ATOM 684 C C . GLU A 1 96 ? -6.484 3.046 -2.499 1.00 96.06 96 GLU A C 1
ATOM 686 O O . GLU A 1 96 ? -5.374 2.844 -2.008 1.00 96.06 96 GLU A O 1
ATOM 691 N N . ARG A 1 97 ? -6.621 3.390 -3.785 1.00 94.81 97 ARG A N 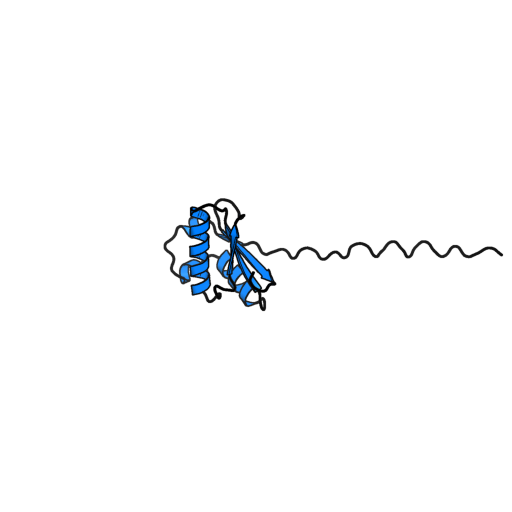1
ATOM 692 C CA . ARG A 1 97 ? -5.482 3.681 -4.672 1.00 94.81 97 ARG A CA 1
ATOM 693 C C . ARG A 1 97 ? -5.404 5.178 -4.925 1.00 94.81 97 ARG A C 1
ATOM 695 O O . ARG A 1 97 ? -6.331 5.752 -5.488 1.00 94.81 97 ARG A O 1
ATOM 702 N N . VAL A 1 98 ? -4.280 5.793 -4.566 1.00 94.81 98 VAL A N 1
ATOM 703 C CA . VAL A 1 98 ? -4.090 7.247 -4.653 1.00 94.81 98 VAL A CA 1
ATOM 704 C C . VAL A 1 98 ? -2.862 7.578 -5.514 1.00 94.81 98 VAL A C 1
ATOM 706 O O . VAL A 1 98 ? -1.761 7.104 -5.215 1.00 94.81 98 VAL A O 1
ATOM 709 N N . PRO A 1 99 ? -2.998 8.392 -6.578 1.00 92.56 99 PRO A N 1
ATOM 710 C CA . PRO A 1 99 ? -1.845 8.875 -7.334 1.00 92.56 99 PRO A CA 1
ATOM 711 C C . PRO A 1 99 ? -1.018 9.875 -6.505 1.00 92.56 99 PRO A C 1
ATOM 713 O O . PRO A 1 99 ? -1.554 10.589 -5.662 1.00 92.56 99 PRO A O 1
ATOM 716 N N . GLY A 1 100 ? 0.292 9.951 -6.761 1.00 86.31 100 GLY A N 1
ATOM 717 C CA . GLY A 1 100 ? 1.214 10.854 -6.047 1.00 86.31 100 GLY A CA 1
ATOM 718 C C . GLY A 1 100 ? 2.193 10.150 -5.100 1.00 86.31 100 GLY A C 1
ATOM 719 O O . GLY A 1 100 ? 2.547 10.693 -4.058 1.00 86.31 100 GLY A O 1
ATOM 720 N N . GLY A 1 101 ? 2.596 8.922 -5.436 1.00 76.44 101 GLY A N 1
ATOM 721 C CA . GLY A 1 101 ? 3.640 8.165 -4.741 1.00 76.44 101 GLY A CA 1
ATOM 722 C C . GLY A 1 101 ? 5.058 8.454 -5.247 1.00 76.44 101 GLY A C 1
ATOM 723 O O . GLY A 1 101 ? 5.285 9.311 -6.099 1.00 76.44 101 GLY A O 1
ATOM 724 N N . VAL A 1 102 ? 6.025 7.701 -4.726 1.00 71.81 102 VAL A N 1
ATOM 725 C CA . VAL A 1 102 ? 7.442 7.814 -5.101 1.00 71.81 102 VAL A CA 1
ATOM 726 C C . VAL A 1 102 ? 7.705 7.217 -6.485 1.00 71.81 102 VAL A C 1
ATOM 728 O O . VAL A 1 102 ? 7.113 6.204 -6.860 1.00 71.81 102 VAL A O 1
ATOM 731 N N . ALA A 1 103 ? 8.604 7.834 -7.254 1.00 71.38 103 ALA A N 1
ATOM 732 C CA . ALA A 1 103 ? 9.028 7.293 -8.542 1.00 71.38 103 ALA A CA 1
ATOM 733 C C . ALA A 1 103 ? 9.654 5.896 -8.363 1.00 71.38 103 ALA A C 1
ATOM 735 O O . ALA A 1 103 ? 10.431 5.682 -7.435 1.00 71.38 103 ALA A O 1
ATOM 736 N N . GLY A 1 104 ? 9.306 4.957 -9.249 1.00 74.88 104 GLY A N 1
ATOM 737 C CA . GLY A 1 104 ? 9.890 3.607 -9.266 1.00 74.88 104 GLY A CA 1
ATOM 738 C C . GLY A 1 104 ? 9.350 2.620 -8.221 1.00 74.88 104 GLY A C 1
ATOM 739 O O . GLY A 1 104 ? 9.921 1.548 -8.071 1.00 74.88 104 GLY A O 1
ATOM 740 N N . GLY A 1 105 ? 8.266 2.928 -7.498 1.00 84.50 105 GLY A N 1
ATOM 741 C CA . GLY A 1 105 ? 7.732 1.990 -6.503 1.00 84.50 105 GLY A CA 1
ATOM 742 C C . GLY A 1 105 ? 6.281 2.225 -6.099 1.00 84.50 105 GLY A C 1
ATOM 743 O O . GLY A 1 105 ? 5.619 3.147 -6.579 1.00 84.50 105 GLY A O 1
ATOM 744 N N . LEU A 1 106 ? 5.795 1.366 -5.203 1.00 90.50 106 LEU A N 1
ATOM 745 C CA . LEU A 1 106 ? 4.492 1.491 -4.546 1.00 90.50 106 LEU A CA 1
ATOM 746 C C . LEU A 1 106 ? 4.706 1.807 -3.063 1.00 90.50 106 LEU A C 1
ATOM 748 O O . LEU A 1 106 ? 5.588 1.231 -2.423 1.00 90.50 106 LEU A O 1
ATOM 752 N N . GLY A 1 107 ? 3.910 2.735 -2.536 1.00 92.38 107 GLY A N 1
ATOM 753 C CA . GLY A 1 107 ? 3.854 3.049 -1.110 1.00 92.38 107 GLY A CA 1
ATOM 754 C C . GLY A 1 107 ? 2.606 2.455 -0.469 1.00 92.38 107 GLY A C 1
ATOM 755 O O . GLY A 1 107 ? 1.545 2.454 -1.097 1.00 92.38 107 GLY A O 1
ATOM 756 N N . LEU A 1 108 ? 2.729 1.986 0.769 1.00 94.88 108 LEU A N 1
ATOM 757 C CA . LEU A 1 108 ? 1.614 1.512 1.586 1.00 94.88 108 LEU A CA 1
ATOM 758 C C . LEU A 1 108 ? 1.480 2.379 2.837 1.00 94.88 108 LEU A C 1
ATOM 760 O O . LEU A 1 108 ? 2.479 2.635 3.503 1.00 94.88 108 LEU A O 1
ATOM 764 N N . ASP A 1 109 ? 0.250 2.787 3.148 1.00 94.31 109 ASP A N 1
ATOM 765 C CA . ASP A 1 109 ? -0.113 3.449 4.403 1.00 94.31 109 ASP A CA 1
ATOM 766 C C . ASP A 1 109 ? -1.363 2.794 5.010 1.00 94.31 109 ASP A C 1
ATOM 768 O O . ASP A 1 109 ? -2.201 2.242 4.294 1.00 94.31 109 ASP A O 1
ATOM 772 N N . VAL A 1 110 ? -1.541 2.948 6.322 1.00 94.56 110 VAL A N 1
ATOM 773 C CA . VAL A 1 110 ? -2.805 2.664 7.016 1.00 94.56 110 VAL A CA 1
ATOM 774 C C . VAL A 1 110 ? -3.384 3.983 7.517 1.00 94.56 110 VAL A C 1
ATOM 776 O O . VAL A 1 110 ? -2.666 4.788 8.111 1.00 94.56 110 VAL A O 1
ATOM 779 N N . ARG A 1 111 ? -4.670 4.226 7.253 1.00 92.19 111 ARG A N 1
ATOM 780 C CA . ARG A 1 111 ? -5.387 5.427 7.702 1.00 92.19 111 ARG A CA 1
ATOM 781 C C . ARG A 1 111 ? -6.637 5.047 8.476 1.00 92.19 111 ARG A C 1
ATOM 783 O O . ARG A 1 111 ? -7.328 4.102 8.103 1.00 92.19 111 ARG A O 1
ATOM 790 N N . ASP A 1 112 ? -6.961 5.832 9.491 1.00 86.06 112 ASP A N 1
ATOM 791 C CA . ASP A 1 112 ? -8.276 5.781 10.122 1.00 86.06 112 ASP A CA 1
ATOM 792 C C . ASP A 1 112 ? -9.326 6.306 9.129 1.00 86.06 112 ASP A C 1
ATOM 794 O O . ASP A 1 112 ? -9.118 7.362 8.524 1.00 86.06 112 ASP A O 1
ATOM 798 N N . GLY A 1 113 ? -10.443 5.596 8.932 1.00 70.50 113 GLY A N 1
ATOM 799 C CA . GLY A 1 113 ? -11.532 6.135 8.113 1.00 70.50 113 GLY A CA 1
ATOM 800 C C . GLY A 1 113 ? -12.541 5.138 7.547 1.00 70.50 113 GLY A C 1
ATOM 801 O O . GLY A 1 113 ? -12.266 3.959 7.327 1.00 70.50 113 GLY A O 1
ATOM 802 N N . GLU A 1 114 ? -13.727 5.671 7.259 1.00 61.59 114 GLU A N 1
ATOM 803 C CA . GLU A 1 114 ? -14.703 5.065 6.353 1.00 61.59 114 GLU A CA 1
ATOM 804 C C . GLU A 1 114 ? -14.277 5.334 4.894 1.00 61.59 114 GLU A C 1
ATOM 806 O O . GLU A 1 114 ? -13.686 6.383 4.625 1.00 61.59 114 GLU A O 1
ATOM 811 N N . PRO A 1 115 ? -14.510 4.399 3.957 1.00 58.75 115 PRO A N 1
ATOM 812 C CA . PRO A 1 115 ? -14.126 4.572 2.554 1.00 58.75 115 PRO A CA 1
ATOM 813 C C . PRO A 1 115 ? -14.793 5.805 1.921 1.00 58.75 115 PRO A C 1
ATOM 815 O O . PRO A 1 115 ? -15.956 6.088 2.215 1.00 58.75 115 PRO A O 1
ATOM 818 N N . LEU A 1 116 ? -14.038 6.522 1.074 1.00 58.38 116 LEU A N 1
ATOM 819 C CA . LEU A 1 116 ? -14.509 7.676 0.287 1.00 58.38 116 LEU A CA 1
ATOM 820 C C . LEU A 1 116 ? -15.557 7.285 -0.763 1.00 58.38 116 LEU A C 1
ATOM 822 O O . LEU A 1 116 ? -15.422 6.190 -1.359 1.00 58.38 116 LEU A O 1
#

pLDDT: mean 78.25, std 16.84, range [43.84, 96.56]

Secondary structure (DSSP, 8-state):
-------SSSSSS----PPPPP----EEEEHHHHTSPPPHHHHHTSHHHHHHHHHHHHSTTEEEEEEE--HHHHHHHHHHHHHHHHHTT--GGGEEEEE---TTEEEEEEEES---